Protein AF-A0A8K0VNY8-F1 (afdb_monomer)

Mean predicted aligned error: 2.12 Å

Foldseek 3Di:
DDQLLVCLLVLVLVSNVVCVVVPNDQCDADPQQDGSLLSNLLNLNLNSNVVSVVVPRDQCRATNQQDGSLLSNLLNLNQNSNVVSVVVPRDQCRAGPVRDGSLNSNVVNVNVNSNVVSVVVPDDD

Sequence (125 aa):
MTPLISASASGHLEVVKLLLKKGADLAVTDKEGWTPLNSAAGNGHLEVVKLLLERGADLAVADNDGWTPLNSAAGNGHLEVVKLLLERGADLAVADNDGWTPLNSAAGNGHLEVVKLLLERGADL

Secondary structure (DSSP, 8-state):
--HHHHHHHTT-HHHHHHHHHTT--TT---TT---HHHHHHHTT-HHHHHHHHHTT--TT---TTS--HHHHHHHTT-HHHHHHHHHTT--TT---TTS--HHHHHHHTT-HHHHHHHHHTT---

Solvent-accessible surface area (backbone atoms only — not comparable to full-atom values): 6448 Å² total; per-residue (Å²): 108,50,73,55,34,53,28,23,46,69,47,37,49,72,58,39,53,50,41,49,76,72,65,54,73,64,87,49,52,30,93,61,35,43,27,29,53,32,32,6,23,41,62,48,24,47,72,39,37,52,51,40,49,76,71,66,43,73,63,77,62,43,24,74,62,34,43,24,25,53,32,34,7,22,40,64,49,24,48,72,39,36,53,50,41,48,76,72,66,47,73,63,75,59,43,23,76,88,65,45,24,26,53,50,34,6,54,77,64,64,24,60,72,39,34,53,51,41,49,77,74,64,46,84,134

Nearest PDB structures (foldseek):
  2v5q-assembly1_D  TM=9.820E-01  e=4.553E-11  synthetic construct
  7qnl-assembly1_AAA  TM=9.836E-01  e=5.029E-11  synthetic construct
  8aiw-assembly1_A  TM=9.889E-01  e=5.837E-11  synthetic construct
  6s9t-assembly1_D-2  TM=9.890E-01  e=2.863E-10  synthetic construct
  4tum-assembly4_D  TM=9.804E-01  e=1.714E-09  Arabidopsis thaliana

Structure (mmCIF, N/CA/C/O backbone):
data_AF-A0A8K0VNY8-F1
#
_entry.id   AF-A0A8K0VNY8-F1
#
loop_
_atom_site.group_PDB
_atom_site.id
_atom_site.type_symbol
_atom_site.label_atom_id
_atom_site.label_alt_id
_atom_site.label_comp_id
_atom_site.label_asym_id
_atom_site.label_entity_id
_atom_site.label_seq_id
_atom_site.pdbx_PDB_ins_code
_atom_site.Cartn_x
_atom_site.Cartn_y
_atom_site.Cartn_z
_atom_site.occupancy
_atom_site.B_iso_or_equiv
_atom_site.auth_seq_id
_atom_site.auth_comp_id
_atom_site.auth_asym_id
_atom_site.auth_atom_id
_atom_site.pdbx_PDB_model_num
ATOM 1 N N . MET A 1 1 ? 13.118 -9.291 -8.061 1.00 84.81 1 MET A N 1
ATOM 2 C CA . MET A 1 1 ? 13.138 -7.834 -7.824 1.00 84.81 1 MET A CA 1
ATOM 3 C C . MET A 1 1 ? 13.609 -7.127 -9.086 1.00 84.81 1 MET A C 1
ATOM 5 O O . MET A 1 1 ? 14.727 -7.373 -9.526 1.00 84.81 1 MET A O 1
ATOM 9 N N . THR A 1 2 ? 12.743 -6.321 -9.702 1.00 95.62 2 THR A N 1
ATOM 10 C CA . THR A 1 2 ? 13.043 -5.542 -10.919 1.00 95.62 2 THR A CA 1
ATOM 11 C C . THR A 1 2 ? 13.478 -4.113 -10.558 1.00 95.62 2 THR A C 1
ATOM 13 O O . THR A 1 2 ? 13.213 -3.668 -9.436 1.00 95.62 2 THR A O 1
ATOM 16 N N . PRO A 1 3 ? 14.094 -3.347 -11.484 1.00 97.88 3 PRO A N 1
ATOM 17 C CA . PRO A 1 3 ? 14.403 -1.936 -11.242 1.00 97.88 3 PRO A CA 1
ATOM 18 C C . PRO A 1 3 ? 13.170 -1.098 -10.881 1.00 97.88 3 PRO A C 1
ATOM 20 O O . PRO A 1 3 ? 13.272 -0.188 -10.064 1.00 97.88 3 PRO A O 1
ATOM 23 N N . LEU A 1 4 ? 12.004 -1.419 -11.456 1.00 98.50 4 LEU A N 1
ATOM 24 C CA . LEU A 1 4 ? 10.755 -0.712 -11.169 1.00 98.50 4 LEU A CA 1
ATOM 25 C C . LEU A 1 4 ? 10.281 -0.966 -9.734 1.00 98.50 4 LEU A C 1
ATOM 27 O O . LEU A 1 4 ? 9.924 -0.010 -9.050 1.00 98.50 4 LEU A O 1
ATOM 31 N N . ILE A 1 5 ? 10.332 -2.218 -9.265 1.00 98.19 5 ILE A N 1
ATOM 32 C CA . ILE A 1 5 ? 9.997 -2.570 -7.875 1.00 98.19 5 ILE A CA 1
ATOM 33 C C . ILE A 1 5 ? 10.944 -1.850 -6.910 1.00 98.19 5 ILE A C 1
ATOM 35 O O . ILE A 1 5 ? 10.486 -1.169 -6.000 1.00 98.19 5 ILE A O 1
ATOM 39 N N . SER A 1 6 ? 12.259 -1.918 -7.151 1.00 98.31 6 SER A N 1
ATOM 40 C CA . SER A 1 6 ? 13.252 -1.276 -6.278 1.00 98.31 6 SER A CA 1
ATOM 41 C C . SER A 1 6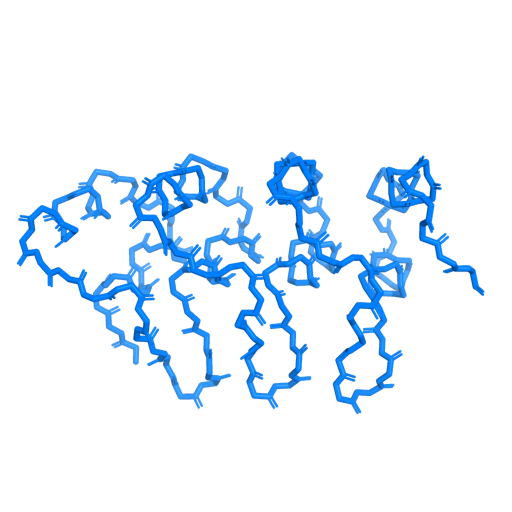 ? 13.083 0.248 -6.223 1.00 98.31 6 SER A C 1
ATOM 43 O O . SER A 1 6 ? 13.023 0.816 -5.136 1.00 98.31 6 SER A O 1
ATOM 45 N N . ALA A 1 7 ? 12.916 0.916 -7.370 1.00 98.56 7 ALA A N 1
ATOM 46 C CA . ALA A 1 7 ? 12.673 2.358 -7.406 1.00 9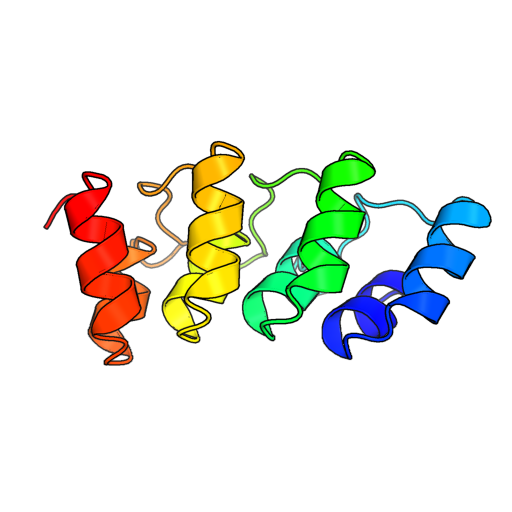8.56 7 ALA A CA 1
ATOM 47 C C . ALA A 1 7 ? 11.357 2.752 -6.713 1.00 98.56 7 ALA A C 1
ATOM 49 O O . ALA A 1 7 ? 11.290 3.813 -6.092 1.00 98.56 7 ALA A O 1
ATOM 50 N N . SER A 1 8 ? 10.332 1.898 -6.800 1.00 98.62 8 SER A N 1
ATOM 51 C CA . SER A 1 8 ? 9.035 2.129 -6.157 1.00 98.62 8 SER A CA 1
ATOM 52 C C . SER A 1 8 ? 9.114 1.962 -4.640 1.00 98.62 8 SER A C 1
ATOM 54 O O . SER A 1 8 ? 8.626 2.825 -3.916 1.00 98.62 8 SER A O 1
ATOM 56 N N . ALA A 1 9 ? 9.813 0.928 -4.158 1.00 98.38 9 ALA A N 1
ATOM 57 C CA . ALA A 1 9 ? 10.098 0.709 -2.738 1.00 98.38 9 ALA A CA 1
ATOM 58 C C . ALA A 1 9 ? 10.904 1.861 -2.110 1.00 98.38 9 ALA A C 1
ATOM 60 O O . ALA A 1 9 ? 10.714 2.195 -0.945 1.00 98.38 9 ALA A O 1
ATOM 61 N N . SER A 1 10 ? 11.799 2.488 -2.882 1.00 98.50 10 SER A N 1
ATOM 62 C CA . SER A 1 10 ? 12.623 3.622 -2.436 1.00 98.50 10 SER A CA 1
ATOM 63 C C . SER A 1 10 ? 12.000 5.001 -2.697 1.00 98.50 10 SER A C 1
ATOM 65 O O . SER A 1 10 ? 12.634 6.017 -2.410 1.00 98.50 10 SER A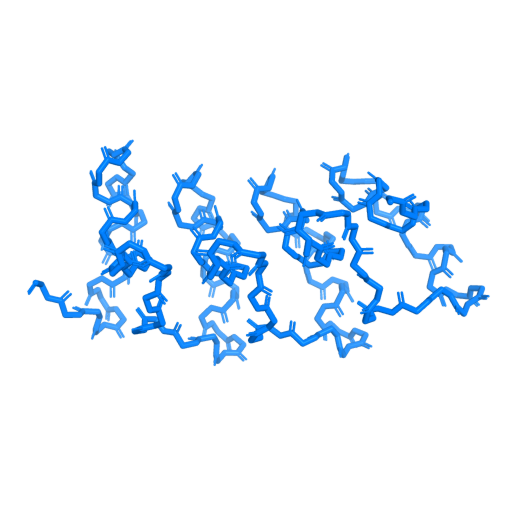 O 1
ATOM 67 N N . GLY A 1 11 ? 10.794 5.078 -3.270 1.00 98.50 11 GLY A N 1
ATOM 68 C CA . GLY A 1 11 ? 10.107 6.352 -3.509 1.00 98.50 11 GLY A CA 1
ATOM 69 C C . GLY A 1 11 ? 10.740 7.227 -4.597 1.00 98.50 11 GLY A C 1
ATOM 70 O O . GLY A 1 11 ? 10.518 8.436 -4.643 1.00 98.50 11 GLY A O 1
ATOM 71 N N . HIS A 1 12 ? 11.561 6.655 -5.481 1.00 98.75 12 HIS A N 1
ATOM 72 C CA . HIS A 1 12 ? 12.315 7.396 -6.496 1.00 98.75 12 HIS A CA 1
ATOM 73 C C . HIS A 1 12 ? 11.441 7.750 -7.707 1.00 98.75 12 HIS A C 1
ATOM 75 O O . HIS A 1 12 ? 11.601 7.199 -8.797 1.00 98.75 12 HIS A O 1
ATOM 81 N N . LEU A 1 13 ? 10.518 8.699 -7.520 1.00 98.75 13 LEU A N 1
ATOM 82 C CA . LEU A 1 13 ? 9.478 9.068 -8.486 1.00 98.75 13 LEU A CA 1
ATOM 83 C C . LEU A 1 13 ? 9.998 9.291 -9.915 1.00 98.75 13 LEU A C 1
ATOM 85 O O . LEU A 1 13 ? 9.434 8.755 -10.867 1.00 98.75 13 LEU A O 1
ATOM 89 N N . GLU A 1 14 ? 11.079 10.051 -10.085 1.00 98.69 14 GLU A N 1
ATOM 90 C CA . GLU A 1 14 ? 11.615 10.352 -11.421 1.00 98.69 14 GLU A CA 1
ATOM 91 C C . GLU A 1 14 ? 12.213 9.114 -12.109 1.00 98.69 14 GLU A C 1
ATOM 93 O O . GLU A 1 14 ? 12.093 8.956 -13.327 1.00 98.69 14 GLU A O 1
ATOM 98 N N . VAL A 1 15 ? 12.776 8.179 -11.336 1.00 98.81 15 VAL A N 1
ATOM 99 C CA . VAL A 1 15 ? 13.250 6.887 -11.853 1.00 98.81 15 VAL A CA 1
ATOM 100 C C . VAL A 1 15 ? 12.060 6.019 -12.261 1.00 98.81 15 VAL A C 1
ATOM 102 O O . VAL A 1 15 ? 12.062 5.468 -13.361 1.00 98.81 15 VAL A O 1
ATOM 105 N N . VAL A 1 16 ? 11.007 5.960 -11.439 1.00 98.75 16 VAL A N 1
ATOM 106 C CA . VAL A 1 16 ? 9.760 5.248 -11.770 1.00 98.75 16 VAL A CA 1
ATOM 107 C C . VAL A 1 16 ? 9.150 5.803 -13.063 1.00 98.75 16 VAL A C 1
ATOM 109 O O . VAL A 1 16 ? 8.856 5.037 -13.983 1.00 98.75 16 VAL A O 1
ATOM 112 N N . LYS A 1 17 ? 9.040 7.133 -13.206 1.00 98.75 17 LYS A N 1
ATOM 113 C CA . LYS A 1 17 ? 8.557 7.782 -14.440 1.00 98.75 17 LYS A CA 1
ATOM 114 C C . LYS A 1 17 ? 9.374 7.368 -15.662 1.00 98.75 17 LYS A C 1
ATOM 116 O O . LYS A 1 17 ? 8.788 7.046 -16.699 1.00 98.75 17 LYS A O 1
ATOM 121 N N . LEU A 1 18 ? 10.704 7.385 -15.553 1.00 98.69 18 LEU A N 1
ATOM 122 C CA . LEU A 1 18 ? 11.602 7.005 -16.641 1.00 98.69 18 LEU A CA 1
ATOM 123 C C . LEU A 1 18 ? 11.420 5.536 -17.039 1.00 98.69 18 LEU A C 1
ATOM 125 O O . LEU A 1 18 ? 11.295 5.247 -18.229 1.00 98.69 18 LEU A O 1
ATOM 129 N N . LEU A 1 19 ? 11.377 4.625 -16.066 1.00 98.69 19 LEU A N 1
ATOM 130 C CA . LEU A 1 19 ? 11.217 3.190 -16.306 1.00 98.69 19 LEU A CA 1
ATOM 131 C C . LEU A 1 19 ? 9.883 2.881 -16.994 1.00 98.69 19 LEU A C 1
ATOM 133 O O . LEU A 1 19 ? 9.866 2.191 -18.012 1.00 98.69 19 LEU A O 1
ATOM 137 N N . LEU A 1 20 ? 8.782 3.471 -16.523 1.00 98.25 20 LEU A N 1
ATOM 138 C CA . LEU A 1 20 ? 7.468 3.310 -17.153 1.00 98.25 20 LEU A CA 1
ATOM 139 C C . LEU A 1 20 ? 7.440 3.894 -18.571 1.00 98.25 20 LEU A C 1
ATOM 141 O O . LEU A 1 20 ? 6.898 3.278 -19.484 1.00 98.25 20 LEU A O 1
ATOM 145 N N . LYS A 1 21 ? 8.091 5.043 -18.805 1.00 98.25 21 LYS A N 1
ATOM 146 C CA . LYS A 1 21 ? 8.244 5.611 -20.158 1.00 98.25 21 LYS A CA 1
ATOM 147 C C . LYS A 1 21 ? 9.032 4.686 -21.097 1.00 98.25 21 LYS A C 1
ATOM 149 O O . LYS A 1 21 ? 8.859 4.760 -22.310 1.00 98.25 21 LYS A O 1
ATOM 154 N N . LYS A 1 22 ? 9.908 3.836 -20.555 1.00 98.31 22 LYS A N 1
ATOM 155 C CA . LYS A 1 22 ? 10.676 2.827 -21.299 1.00 98.31 22 LYS A CA 1
ATOM 156 C C . LYS A 1 22 ? 9.961 1.477 -21.418 1.00 98.31 22 LYS A C 1
ATOM 158 O O . LYS A 1 22 ? 10.559 0.547 -21.947 1.00 98.31 22 LYS A O 1
ATOM 163 N N . GLY A 1 23 ? 8.700 1.388 -20.995 1.00 97.06 23 GLY A N 1
ATOM 164 C CA . GLY A 1 23 ? 7.885 0.184 -21.140 1.00 97.06 23 GLY A CA 1
ATOM 165 C C . GLY A 1 23 ? 8.116 -0.854 -20.046 1.00 97.06 23 GLY A C 1
ATOM 166 O O . GLY A 1 23 ? 7.901 -2.035 -20.293 1.00 97.06 23 GLY A O 1
ATOM 167 N N . ALA A 1 24 ? 8.579 -0.445 -18.858 1.00 97.81 24 ALA A N 1
ATOM 168 C CA . ALA A 1 24 ? 8.596 -1.345 -17.710 1.00 97.81 24 ALA A CA 1
ATOM 169 C C . ALA A 1 24 ? 7.171 -1.830 -17.396 1.00 97.81 24 ALA A C 1
ATOM 171 O O . ALA A 1 24 ? 6.242 -1.025 -17.326 1.00 97.81 24 ALA A O 1
ATOM 172 N N . ASP A 1 25 ? 7.030 -3.138 -17.211 1.00 97.00 25 ASP A N 1
ATOM 173 C CA . ASP A 1 25 ? 5.758 -3.787 -16.915 1.00 97.00 25 ASP A CA 1
ATOM 174 C C . ASP A 1 25 ? 5.356 -3.559 -15.447 1.00 97.00 25 ASP A C 1
ATOM 176 O O . ASP A 1 25 ? 6.174 -3.703 -14.537 1.00 97.00 25 ASP A O 1
ATOM 180 N N . LEU A 1 26 ? 4.099 -3.167 -15.234 1.00 95.81 26 LEU A N 1
ATOM 181 C CA . LEU A 1 26 ? 3.503 -2.903 -13.923 1.00 95.81 26 LEU A CA 1
ATOM 182 C C . LEU A 1 26 ? 3.081 -4.186 -13.197 1.00 95.81 26 LEU A C 1
ATOM 184 O O . LEU A 1 26 ? 2.980 -4.163 -11.974 1.00 95.81 26 LEU A O 1
ATOM 188 N N . ALA A 1 27 ? 2.854 -5.280 -13.931 1.00 94.88 27 ALA A N 1
ATOM 189 C CA . ALA A 1 27 ? 2.390 -6.557 -13.391 1.00 94.88 27 ALA A CA 1
ATOM 190 C C . ALA A 1 27 ? 3.531 -7.454 -12.878 1.00 94.88 27 ALA A C 1
ATOM 192 O O . ALA A 1 27 ? 3.293 -8.572 -12.425 1.00 94.88 27 ALA A O 1
ATOM 193 N N . VAL A 1 28 ? 4.782 -6.986 -12.947 1.00 95.25 28 VAL A N 1
ATOM 194 C CA . VAL A 1 28 ? 5.930 -7.738 -12.429 1.00 95.25 28 VAL A CA 1
ATOM 195 C C . VAL A 1 28 ? 5.848 -7.883 -10.916 1.00 95.25 28 VAL A C 1
ATOM 197 O O . VAL A 1 28 ? 5.550 -6.925 -10.206 1.00 95.25 28 VAL A O 1
ATOM 200 N N . THR A 1 29 ? 6.222 -9.057 -10.426 1.00 96.94 29 THR A N 1
ATOM 201 C CA . THR A 1 29 ? 6.363 -9.339 -9.000 1.00 96.94 29 THR A CA 1
ATOM 202 C C . THR A 1 29 ? 7.806 -9.704 -8.659 1.00 96.94 29 THR A C 1
ATOM 204 O O . THR A 1 29 ? 8.601 -10.105 -9.520 1.00 96.94 29 THR A O 1
ATOM 207 N N . ASP A 1 30 ? 8.209 -9.498 -7.406 1.00 95.75 30 ASP A N 1
ATOM 208 C CA . ASP A 1 30 ? 9.437 -10.096 -6.891 1.00 95.75 30 ASP A CA 1
ATOM 209 C C . ASP A 1 30 ? 9.195 -11.507 -6.327 1.00 95.75 30 ASP A C 1
ATOM 211 O O . ASP A 1 30 ? 8.199 -12.150 -6.644 1.00 95.75 30 ASP A O 1
ATOM 215 N N . LYS A 1 31 ? 10.161 -12.040 -5.570 1.00 97.00 31 LYS A N 1
ATOM 216 C CA . LYS A 1 31 ? 10.083 -13.417 -5.060 1.00 97.00 31 LYS A CA 1
ATOM 217 C C . LYS A 1 31 ? 8.985 -13.594 -4.014 1.00 97.00 31 LYS A C 1
ATOM 219 O O . LYS A 1 31 ? 8.478 -14.702 -3.893 1.00 97.00 31 LYS A O 1
ATOM 224 N N . GLU A 1 32 ? 8.619 -12.513 -3.333 1.00 95.88 32 GLU A N 1
ATOM 225 C CA . GLU A 1 32 ? 7.578 -12.500 -2.309 1.00 95.88 32 GLU A CA 1
ATOM 226 C C . GLU A 1 32 ? 6.212 -12.136 -2.908 1.00 95.88 32 GLU A C 1
ATOM 228 O O . GLU A 1 32 ? 5.244 -11.977 -2.182 1.00 95.88 32 GLU A O 1
ATOM 233 N N . GLY A 1 33 ? 6.107 -11.990 -4.235 1.00 96.75 33 GLY A N 1
ATOM 234 C CA . GLY A 1 33 ? 4.858 -11.608 -4.894 1.00 96.75 33 GLY A CA 1
ATOM 235 C C . GLY A 1 33 ? 4.606 -10.096 -4.908 1.00 96.75 33 GLY A C 1
ATOM 236 O O . GLY A 1 33 ? 3.559 -9.653 -5.370 1.00 96.75 33 GLY A O 1
ATOM 237 N N . TRP A 1 34 ? 5.559 -9.270 -4.462 1.00 97.19 34 TRP A N 1
ATOM 238 C CA . TRP A 1 34 ? 5.343 -7.827 -4.368 1.00 97.19 34 TRP A CA 1
ATOM 239 C C . TRP A 1 34 ? 5.383 -7.154 -5.738 1.00 97.19 34 TRP A C 1
ATOM 241 O O . TRP A 1 34 ? 6.382 -7.229 -6.459 1.00 97.19 34 TRP A O 1
ATOM 251 N N . THR A 1 35 ? 4.309 -6.438 -6.070 1.00 98.19 35 THR A N 1
ATOM 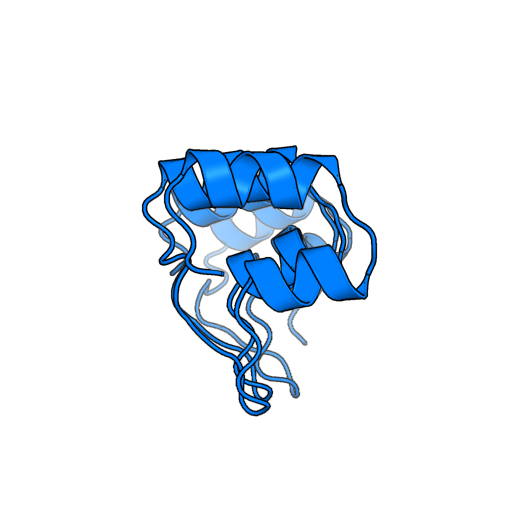252 C CA . THR A 1 35 ? 4.248 -5.529 -7.222 1.00 98.19 35 THR A CA 1
ATOM 253 C C . THR A 1 35 ? 4.928 -4.189 -6.908 1.00 98.19 35 THR A C 1
ATOM 255 O O . THR A 1 35 ? 5.115 -3.843 -5.736 1.00 98.19 35 THR A O 1
ATOM 258 N N . PRO A 1 36 ? 5.238 -3.353 -7.921 1.00 98.44 36 PRO A N 1
ATOM 259 C CA . PRO A 1 36 ? 5.655 -1.972 -7.686 1.00 98.44 36 PRO A CA 1
ATOM 260 C C . PRO A 1 36 ? 4.678 -1.190 -6.795 1.00 98.44 36 PRO A C 1
ATOM 262 O O . PRO A 1 36 ? 5.114 -0.371 -5.984 1.00 98.44 36 PRO A O 1
ATOM 265 N N . LEU A 1 37 ? 3.369 -1.450 -6.931 1.00 98.62 37 LEU A N 1
ATOM 266 C CA . LEU A 1 37 ? 2.330 -0.790 -6.145 1.00 98.62 37 LEU A CA 1
ATOM 267 C C . LEU A 1 37 ? 2.361 -1.244 -4.682 1.00 98.62 37 LEU A C 1
ATOM 269 O O . LEU A 1 37 ? 2.353 -0.376 -3.813 1.00 98.62 37 LEU A O 1
ATOM 273 N N . ASN A 1 38 ? 2.490 -2.551 -4.413 1.00 97.75 38 ASN A N 1
ATOM 274 C CA . ASN A 1 38 ? 2.656 -3.085 -3.052 1.00 97.75 38 ASN A CA 1
ATOM 275 C C . ASN A 1 38 ? 3.868 -2.438 -2.382 1.00 97.75 38 ASN A C 1
ATOM 277 O O . ASN A 1 38 ? 3.756 -1.871 -1.295 1.00 97.75 38 ASN A O 1
ATOM 281 N N . SER A 1 39 ? 5.012 -2.412 -3.077 1.00 98.12 39 SER A N 1
ATOM 282 C CA . SER A 1 39 ? 6.245 -1.835 -2.539 1.00 98.12 39 SER A CA 1
ATOM 283 C C . SER A 1 39 ? 6.119 -0.344 -2.240 1.00 98.12 39 SER A C 1
ATOM 285 O O . SER A 1 39 ? 6.566 0.101 -1.186 1.00 98.12 39 SER A O 1
ATOM 287 N N . ALA A 1 40 ? 5.514 0.443 -3.131 1.00 98.69 40 ALA A N 1
ATOM 288 C CA . ALA A 1 40 ? 5.310 1.867 -2.882 1.00 98.69 40 ALA A CA 1
ATOM 289 C C . ALA A 1 40 ? 4.306 2.117 -1.747 1.00 98.69 40 ALA A C 1
ATOM 291 O O . ALA A 1 40 ? 4.527 3.002 -0.920 1.00 98.69 40 ALA A O 1
ATOM 292 N N . ALA A 1 41 ? 3.223 1.337 -1.696 1.00 98.75 41 ALA A N 1
ATOM 293 C CA . ALA A 1 41 ? 2.160 1.493 -0.714 1.00 98.75 41 ALA A CA 1
ATOM 294 C C . ALA A 1 41 ? 2.625 1.123 0.698 1.00 98.75 41 ALA A C 1
ATOM 296 O O . ALA A 1 41 ? 2.477 1.924 1.619 1.00 98.75 41 ALA A O 1
ATOM 297 N N . GLY A 1 42 ? 3.270 -0.036 0.846 1.00 98.38 42 GLY A N 1
ATOM 298 C CA . GLY A 1 42 ? 3.825 -0.508 2.112 1.00 98.38 42 GLY A CA 1
ATOM 299 C C . GLY A 1 42 ? 4.977 0.340 2.652 1.00 98.38 42 GLY A C 1
ATOM 300 O O . GLY A 1 42 ? 5.264 0.242 3.834 1.00 98.38 42 GLY A O 1
ATOM 301 N N . ASN A 1 43 ? 5.616 1.179 1.826 1.00 98.62 43 ASN A N 1
ATOM 302 C CA . ASN A 1 43 ? 6.652 2.125 2.266 1.00 98.62 43 ASN A CA 1
ATOM 303 C C . ASN A 1 43 ? 6.164 3.588 2.331 1.00 98.62 43 ASN A C 1
ATOM 305 O O . ASN A 1 43 ? 6.955 4.491 2.603 1.00 98.62 43 ASN A O 1
ATOM 309 N N . GLY A 1 44 ? 4.882 3.851 2.058 1.00 98.62 44 GLY A N 1
ATOM 310 C CA . GLY A 1 44 ? 4.283 5.176 2.241 1.00 98.62 44 GLY A CA 1
ATOM 311 C C . GLY A 1 44 ? 4.582 6.196 1.138 1.00 98.62 44 GLY A C 1
ATOM 312 O O . GLY A 1 44 ? 4.374 7.395 1.335 1.00 98.62 44 GLY A O 1
ATOM 313 N N . HIS A 1 45 ? 5.045 5.761 -0.037 1.00 98.88 45 HIS A N 1
ATOM 314 C CA . HIS A 1 45 ? 5.465 6.651 -1.127 1.00 98.88 45 HIS A CA 1
ATOM 315 C C . HIS A 1 45 ? 4.281 7.147 -1.959 1.00 98.88 45 HIS A C 1
ATOM 317 O O . HIS A 1 45 ? 4.093 6.739 -3.107 1.00 98.88 45 HIS A O 1
ATOM 323 N N . LEU A 1 46 ? 3.491 8.059 -1.388 1.00 98.88 46 LEU A N 1
ATOM 324 C CA . LEU A 1 46 ? 2.232 8.559 -1.958 1.00 98.88 46 LEU A CA 1
ATOM 325 C C . LEU A 1 46 ? 2.326 8.959 -3.438 1.00 98.88 46 LEU A C 1
ATOM 327 O O . LEU A 1 46 ? 1.488 8.554 -4.240 1.00 98.88 46 LEU A O 1
ATOM 331 N N . GLU A 1 47 ? 3.340 9.733 -3.823 1.00 98.81 47 GLU A N 1
ATOM 332 C CA . GLU A 1 47 ? 3.468 10.213 -5.206 1.00 98.81 47 GLU A CA 1
ATOM 333 C C . GLU A 1 47 ? 3.805 9.087 -6.194 1.00 98.81 47 GLU A C 1
ATOM 335 O O . GLU A 1 47 ? 3.377 9.121 -7.348 1.00 98.81 47 GLU A O 1
ATOM 340 N N . VAL A 1 48 ? 4.518 8.051 -5.742 1.00 98.88 48 VAL A N 1
ATOM 341 C CA . VAL A 1 48 ? 4.753 6.849 -6.550 1.00 98.88 48 VAL A CA 1
ATOM 342 C C . VAL A 1 48 ? 3.466 6.035 -6.668 1.00 98.88 48 VAL A C 1
ATOM 344 O O . VAL A 1 48 ? 3.123 5.620 -7.771 1.00 98.88 48 VAL A O 1
ATOM 347 N N . VAL A 1 49 ? 2.718 5.864 -5.574 1.00 98.88 49 VAL A N 1
ATOM 348 C CA . VAL A 1 49 ? 1.414 5.179 -5.580 1.00 98.88 49 VAL A CA 1
ATOM 349 C C . VAL A 1 49 ? 0.449 5.857 -6.559 1.00 98.88 49 VAL A C 1
ATOM 351 O O . VAL A 1 49 ? -0.115 5.183 -7.420 1.00 98.88 49 VAL A O 1
ATOM 354 N N . LYS A 1 50 ? 0.316 7.192 -6.498 1.00 98.81 50 LYS A N 1
ATOM 355 C CA . LYS A 1 50 ? -0.502 7.976 -7.443 1.00 98.81 50 LYS A CA 1
ATOM 356 C C . LYS A 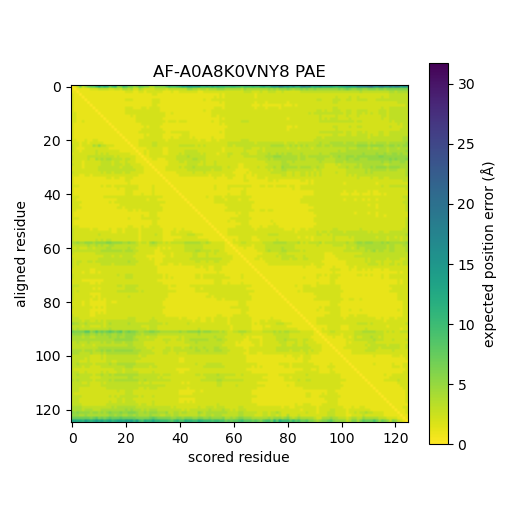1 50 ? -0.119 7.686 -8.888 1.00 98.81 50 LYS A C 1
ATOM 358 O O . LYS A 1 50 ? -0.988 7.326 -9.679 1.00 98.81 50 LYS A O 1
ATOM 363 N N . LEU A 1 51 ? 1.172 7.794 -9.204 1.00 98.75 51 LEU A N 1
ATOM 364 C CA . LEU A 1 51 ? 1.684 7.559 -10.549 1.00 98.75 51 LEU A CA 1
ATOM 365 C C . LEU A 1 51 ? 1.405 6.131 -11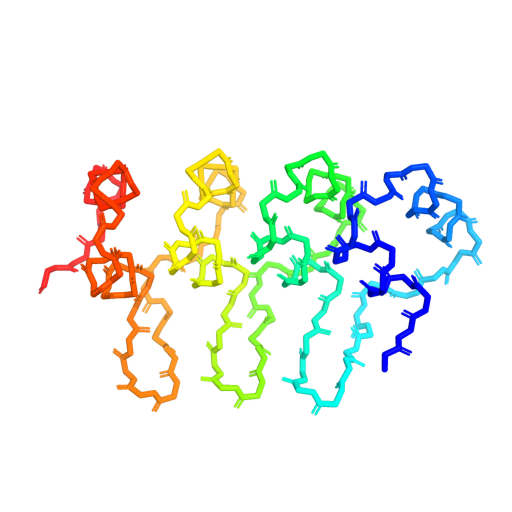.030 1.00 98.75 51 LEU A C 1
ATOM 367 O O . LEU A 1 51 ? 0.977 5.949 -12.163 1.00 98.75 51 LEU A O 1
ATOM 371 N N . LEU A 1 52 ? 1.665 5.114 -10.208 1.00 98.62 52 LEU A N 1
ATOM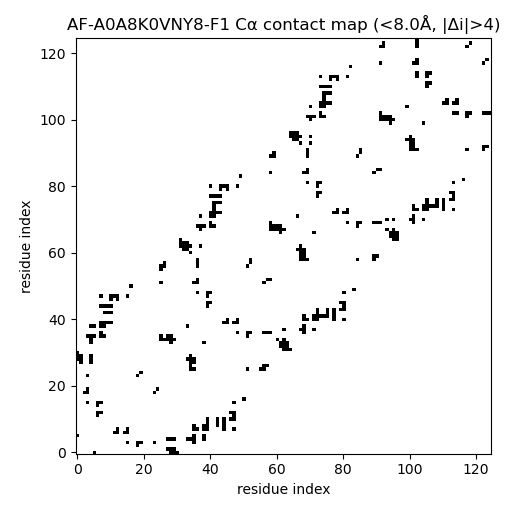 372 C CA . LEU A 1 52 ? 1.458 3.718 -10.597 1.00 98.62 52 LEU A CA 1
ATOM 373 C C . LEU A 1 52 ? -0.020 3.445 -10.902 1.00 98.62 52 LEU A C 1
ATOM 375 O O . LEU A 1 52 ? -0.333 2.860 -11.938 1.00 98.62 52 LEU A O 1
ATOM 379 N N . LEU A 1 53 ? -0.929 3.950 -10.067 1.00 98.38 53 LEU A N 1
ATOM 380 C CA . LEU A 1 53 ? -2.373 3.838 -10.281 1.00 98.38 53 LEU A CA 1
ATOM 381 C C . LEU A 1 53 ? -2.840 4.601 -11.531 1.00 98.38 53 LEU A C 1
ATOM 383 O O . LEU A 1 53 ? -3.642 4.084 -12.300 1.00 98.38 53 LEU A O 1
ATOM 387 N N . GLU A 1 54 ? -2.312 5.803 -11.786 1.00 98.19 54 GLU A N 1
ATOM 388 C CA . GLU A 1 54 ? -2.579 6.556 -13.027 1.00 98.19 54 GLU A CA 1
ATOM 389 C C . GLU A 1 54 ? -2.130 5.807 -14.287 1.00 98.19 54 GLU A C 1
ATOM 391 O O . GLU A 1 54 ? -2.660 6.033 -15.374 1.00 98.19 54 GLU A O 1
ATOM 396 N N . ARG A 1 55 ? -1.142 4.918 -14.156 1.00 98.06 55 ARG A N 1
ATOM 397 C CA . ARG A 1 55 ? -0.640 4.073 -15.244 1.00 98.06 55 ARG A CA 1
ATOM 398 C C . ARG A 1 55 ? -1.333 2.714 -15.317 1.00 98.06 55 ARG A C 1
ATOM 400 O O . ARG A 1 55 ? -0.958 1.915 -16.168 1.00 98.06 55 ARG A O 1
ATOM 407 N N . GLY A 1 56 ? -2.352 2.485 -14.489 1.00 97.12 56 GLY A N 1
ATOM 408 C CA . GLY A 1 56 ? -3.171 1.278 -14.516 1.00 97.12 56 GLY A CA 1
ATOM 409 C C . GLY A 1 56 ? -2.597 0.111 -13.718 1.00 97.12 56 GLY A C 1
ATOM 410 O O . GLY A 1 56 ? -2.888 -1.032 -14.053 1.00 97.12 56 GLY A O 1
ATOM 411 N N . ALA A 1 57 ? -1.773 0.367 -12.696 1.00 97.88 57 ALA A N 1
ATOM 412 C CA . ALA A 1 57 ? -1.394 -0.680 -11.750 1.00 97.88 57 ALA A CA 1
ATOM 413 C C . ALA A 1 57 ? -2.641 -1.238 -11.046 1.00 97.88 57 ALA A C 1
ATOM 415 O O . ALA A 1 57 ? -3.503 -0.473 -10.608 1.00 97.88 57 ALA A O 1
ATOM 416 N N . ASP A 1 58 ? -2.714 -2.562 -10.934 1.00 97.25 58 ASP A N 1
ATOM 417 C CA . ASP A 1 58 ? -3.825 -3.253 -10.288 1.00 97.25 58 ASP A CA 1
ATOM 418 C C . ASP A 1 58 ? -3.686 -3.188 -8.760 1.00 97.25 58 ASP A C 1
ATOM 420 O O . ASP A 1 58 ? -2.667 -3.583 -8.190 1.00 97.25 58 ASP A O 1
ATOM 424 N N . LEU A 1 59 ? -4.722 -2.661 -8.107 1.00 95.44 59 LEU A N 1
ATOM 425 C CA . LEU A 1 59 ? -4.794 -2.473 -6.660 1.00 95.44 59 LEU A CA 1
ATOM 426 C C . LEU A 1 59 ? -5.249 -3.725 -5.892 1.00 95.44 59 LEU A C 1
ATOM 428 O O . LEU A 1 59 ? -5.253 -3.694 -4.665 1.00 95.44 59 LEU A O 1
ATOM 432 N N . ALA A 1 60 ? -5.635 -4.797 -6.591 1.00 95.56 60 ALA A N 1
ATOM 433 C CA . ALA A 1 60 ? -6.110 -6.048 -6.000 1.00 95.56 60 ALA A CA 1
ATOM 434 C C . ALA A 1 60 ? -5.033 -7.146 -5.942 1.00 95.56 60 ALA A C 1
ATOM 436 O O . ALA A 1 60 ? -5.281 -8.214 -5.385 1.00 95.56 60 ALA A O 1
ATOM 437 N N . VAL A 1 61 ? -3.841 -6.912 -6.507 1.00 95.94 61 VAL A N 1
ATOM 438 C CA . VAL A 1 61 ? -2.777 -7.927 -6.539 1.00 95.94 61 VAL A CA 1
ATOM 439 C C . VAL A 1 61 ? -2.180 -8.111 -5.149 1.00 95.94 61 VAL A C 1
ATOM 441 O O . VAL A 1 61 ? -1.419 -7.270 -4.662 1.00 95.94 61 VAL A O 1
ATOM 444 N N . ALA A 1 62 ? -2.514 -9.242 -4.540 1.00 96.25 62 ALA A N 1
ATOM 445 C CA . ALA A 1 62 ? -1.922 -9.691 -3.297 1.00 96.25 62 ALA A CA 1
ATOM 446 C C . ALA A 1 62 ? -0.517 -10.270 -3.518 1.00 96.25 62 ALA A C 1
ATOM 448 O O . ALA A 1 62 ? -0.232 -10.863 -4.562 1.00 96.25 62 ALA A O 1
ATOM 449 N N . ASP A 1 63 ? 0.353 -10.083 -2.531 1.00 96.75 63 ASP A N 1
ATOM 450 C CA . ASP A 1 63 ? 1.631 -10.781 -2.452 1.00 96.75 63 ASP A CA 1
ATOM 451 C C . ASP A 1 63 ? 1.449 -12.257 -2.031 1.00 96.75 63 ASP A C 1
ATOM 453 O O . ASP A 1 63 ? 0.326 -12.758 -1.921 1.00 96.75 63 ASP A O 1
ATOM 457 N N . ASN A 1 64 ? 2.550 -12.981 -1.817 1.00 98.12 64 ASN A N 1
ATOM 458 C CA . ASN A 1 64 ? 2.491 -14.400 -1.459 1.00 98.12 64 ASN A CA 1
ATOM 459 C C . ASN A 1 64 ? 1.829 -14.661 -0.094 1.00 98.12 64 ASN A C 1
ATOM 461 O O . ASN A 1 64 ? 1.325 -15.766 0.119 1.00 98.12 64 ASN A O 1
ATOM 465 N N . ASP A 1 65 ? 1.804 -13.666 0.794 1.00 97.25 65 ASP A N 1
ATOM 466 C CA . ASP A 1 65 ? 1.179 -13.743 2.114 1.00 97.25 65 ASP A CA 1
ATOM 467 C C . ASP A 1 65 ? -0.291 -13.289 2.084 1.00 97.25 65 ASP A C 1
ATOM 469 O O . ASP A 1 65 ? -0.972 -13.310 3.105 1.00 97.25 65 ASP A O 1
ATOM 473 N N . GLY A 1 66 ? -0.819 -12.919 0.913 1.00 97.38 66 GLY A N 1
ATOM 474 C CA . GLY A 1 66 ? -2.191 -12.436 0.757 1.00 97.38 66 GLY A CA 1
ATOM 475 C C . GLY A 1 66 ? -2.334 -10.926 0.995 1.00 97.38 66 GLY A C 1
ATOM 476 O O . GLY A 1 66 ? -3.448 -10.398 1.026 1.00 97.38 66 GLY A O 1
ATOM 477 N N . TRP A 1 67 ? -1.230 -10.189 1.136 1.00 97.69 67 TRP A N 1
ATOM 478 C CA . TRP A 1 67 ? -1.267 -8.754 1.388 1.00 97.69 67 TRP A CA 1
ATOM 479 C C . TRP A 1 67 ? -1.486 -7.964 0.098 1.00 97.69 67 TRP A C 1
ATOM 481 O O . TRP A 1 67 ? -0.652 -7.941 -0.806 1.00 97.69 67 TRP A O 1
ATOM 491 N N . THR A 1 68 ? -2.617 -7.262 0.031 1.00 98.25 68 THR A N 1
ATOM 492 C CA . THR A 1 68 ? -2.907 -6.240 -0.985 1.00 98.25 68 THR A CA 1
ATOM 493 C C . THR A 1 68 ? -2.137 -4.941 -0.693 1.00 98.25 68 THR A C 1
ATOM 495 O O . THR A 1 68 ? -1.708 -4.727 0.447 1.00 98.25 68 THR A O 1
ATOM 498 N N . PRO A 1 69 ? -2.035 -3.990 -1.647 1.00 98.38 69 PRO A N 1
ATOM 499 C CA . PRO A 1 69 ? -1.454 -2.678 -1.364 1.00 98.38 69 PRO A CA 1
ATOM 500 C C . PRO A 1 69 ? -2.122 -1.965 -0.178 1.00 98.38 69 PRO A C 1
ATOM 502 O O . PRO A 1 69 ? -1.458 -1.231 0.558 1.00 98.38 69 PRO A O 1
ATOM 505 N N . LEU A 1 70 ? -3.434 -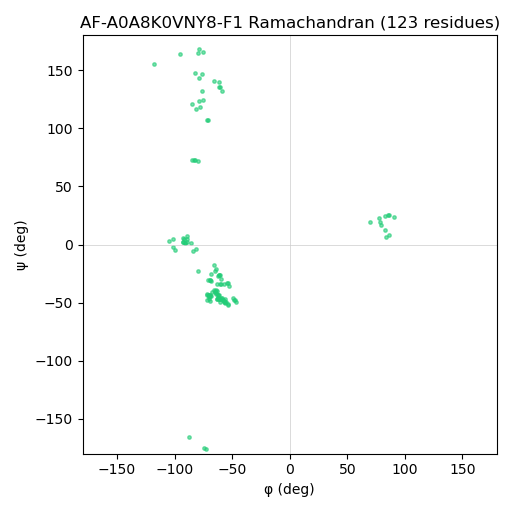2.172 0.010 1.00 98.62 70 LEU A N 1
ATOM 506 C CA . LEU A 1 70 ? -4.184 -1.605 1.129 1.00 98.62 70 LEU A CA 1
ATOM 507 C C . LEU A 1 70 ? -3.781 -2.253 2.458 1.00 98.62 70 LEU A C 1
ATOM 509 O O . LEU A 1 70 ? -3.551 -1.513 3.414 1.00 98.62 70 LEU A O 1
ATOM 513 N N . ASN A 1 71 ? -3.622 -3.583 2.505 1.00 98.12 71 ASN A N 1
ATOM 514 C CA . ASN A 1 71 ? -3.096 -4.293 3.678 1.00 98.12 71 ASN A CA 1
ATOM 515 C C . ASN A 1 71 ? -1.721 -3.741 4.071 1.00 98.12 71 ASN A C 1
ATOM 517 O O . ASN A 1 71 ? -1.533 -3.318 5.212 1.00 98.12 71 ASN A O 1
ATOM 521 N N . SER A 1 72 ? -0.792 -3.633 3.114 1.00 97.94 72 SER A N 1
ATOM 522 C CA . SER A 1 72 ? 0.563 -3.129 3.375 1.00 97.94 72 SER A CA 1
ATOM 523 C C . SER A 1 72 ? 0.566 -1.684 3.877 1.00 97.94 72 SER A C 1
ATOM 525 O O . SER A 1 72 ? 1.238 -1.369 4.858 1.00 97.94 72 SER A O 1
ATOM 527 N N . ALA A 1 73 ? -0.195 -0.788 3.240 1.00 98.75 73 ALA A N 1
ATOM 528 C CA . ALA A 1 73 ? -0.270 0.609 3.666 1.00 98.75 73 ALA A CA 1
ATOM 529 C C . ALA A 1 73 ? -0.927 0.768 5.045 1.00 98.75 73 ALA A C 1
ATOM 531 O O . ALA A 1 73 ? -0.486 1.600 5.842 1.00 98.75 73 ALA A O 1
ATOM 532 N N . ALA A 1 74 ? -1.969 -0.018 5.331 1.00 98.69 74 ALA A N 1
ATOM 533 C CA . ALA A 1 74 ? -2.691 0.040 6.594 1.00 98.69 74 ALA A CA 1
ATOM 534 C C . ALA A 1 74 ? -1.861 -0.530 7.751 1.00 98.69 74 ALA A C 1
ATOM 536 O O . ALA A 1 74 ? -1.709 0.131 8.780 1.00 98.69 74 ALA A O 1
ATOM 537 N N . GLY A 1 75 ? -1.262 -1.706 7.546 1.00 98.31 75 GLY A N 1
ATOM 538 C CA . GLY A 1 75 ? -0.389 -2.370 8.510 1.00 98.31 75 GLY A CA 1
ATOM 539 C C . GLY A 1 75 ? 0.867 -1.572 8.857 1.00 98.31 75 GLY A C 1
ATOM 540 O O . GLY A 1 75 ? 1.350 -1.713 9.972 1.00 98.31 75 GLY A O 1
ATOM 541 N N . ASN A 1 76 ? 1.347 -0.699 7.964 1.00 98.50 76 ASN A N 1
ATOM 542 C CA . ASN A 1 76 ? 2.497 0.184 8.213 1.00 98.50 76 ASN A CA 1
ATOM 543 C C . ASN A 1 76 ? 2.110 1.638 8.558 1.00 98.50 76 ASN A C 1
ATOM 545 O O . ASN A 1 76 ? 2.977 2.503 8.700 1.00 98.50 76 ASN A O 1
ATOM 549 N N . GLY A 1 77 ? 0.814 1.940 8.690 1.00 98.69 77 GLY A N 1
ATOM 550 C CA . GLY A 1 77 ? 0.345 3.228 9.211 1.00 98.69 77 GLY A CA 1
ATOM 551 C C . GLY A 1 77 ? 0.380 4.393 8.217 1.00 98.69 77 GLY A C 1
ATOM 552 O O . GLY A 1 77 ? 0.352 5.558 8.621 1.00 98.69 77 GLY A O 1
ATOM 553 N N . HIS A 1 78 ? 0.433 4.123 6.913 1.00 98.88 78 HIS A N 1
ATOM 554 C CA . HIS A 1 78 ? 0.558 5.143 5.871 1.00 98.88 78 HIS A CA 1
ATOM 555 C C . HIS A 1 78 ? -0.795 5.762 5.496 1.00 98.88 78 HIS A C 1
ATOM 557 O O . HIS A 1 78 ? -1.326 5.533 4.409 1.00 98.88 78 HIS A O 1
ATOM 563 N N . LEU A 1 79 ? -1.343 6.591 6.393 1.00 98.81 79 LEU A N 1
ATOM 564 C CA . LEU A 1 79 ? -2.691 7.170 6.295 1.00 98.81 79 LEU A CA 1
ATOM 565 C C . LEU A 1 79 ? -3.036 7.761 4.919 1.00 98.81 79 LEU A C 1
ATOM 567 O O . LEU A 1 79 ? -4.091 7.459 4.369 1.00 98.81 79 LEU A O 1
ATOM 571 N N . GLU A 1 80 ? -2.166 8.593 4.348 1.00 98.81 80 GLU A N 1
ATOM 572 C CA . GLU A 1 80 ? -2.454 9.253 3.065 1.00 98.81 80 GLU A CA 1
ATOM 573 C C . GLU A 1 80 ? -2.462 8.271 1.884 1.00 98.81 80 GLU A C 1
ATOM 575 O O . GLU A 1 80 ? -3.224 8.447 0.935 1.00 98.81 80 GLU A O 1
ATOM 580 N N . VAL A 1 81 ? -1.670 7.197 1.959 1.00 98.88 81 VAL A N 1
ATOM 581 C CA . VAL A 1 81 ? -1.719 6.106 0.978 1.00 98.88 81 VAL A CA 1
ATOM 582 C C . VAL A 1 81 ? -3.013 5.309 1.138 1.00 98.88 81 VAL A C 1
ATOM 584 O O . VAL A 1 81 ? -3.672 5.032 0.140 1.00 98.88 81 VAL A O 1
ATOM 587 N N . VAL A 1 82 ? -3.419 4.999 2.374 1.00 98.81 82 VAL A N 1
ATOM 588 C CA . VAL A 1 82 ? -4.688 4.308 2.661 1.00 98.81 82 VAL A CA 1
ATOM 589 C C . VAL A 1 82 ? -5.876 5.105 2.116 1.00 98.81 82 VAL A C 1
ATOM 591 O O . VAL A 1 82 ? -6.706 4.546 1.401 1.00 98.81 82 VAL A O 1
ATOM 594 N N . LYS A 1 83 ? -5.937 6.421 2.377 1.00 98.81 83 LYS A N 1
ATOM 595 C CA . LYS A 1 83 ? -6.984 7.305 1.831 1.00 98.81 83 LYS A CA 1
ATOM 596 C C . LYS A 1 83 ? -7.069 7.196 0.315 1.00 98.81 83 LYS A C 1
ATOM 598 O O . LYS A 1 83 ? -8.154 6.945 -0.207 1.00 98.81 83 LYS A O 1
ATOM 603 N N . LEU A 1 84 ? -5.928 7.339 -0.359 1.00 98.75 84 LEU A N 1
ATOM 604 C CA . LEU A 1 84 ? -5.848 7.278 -1.812 1.00 98.75 84 LEU A CA 1
ATOM 605 C C . LEU A 1 84 ? -6.293 5.915 -2.354 1.00 98.75 84 LEU A C 1
ATOM 607 O O . LEU A 1 84 ? -7.066 5.869 -3.302 1.00 98.75 84 LEU A O 1
ATOM 611 N N . LEU A 1 85 ? -5.826 4.807 -1.779 1.00 98.62 85 LEU A N 1
ATOM 612 C CA . LEU A 1 85 ? -6.198 3.468 -2.244 1.00 98.62 85 LEU A CA 1
ATOM 613 C C . LEU A 1 85 ? -7.708 3.230 -2.114 1.00 98.62 85 LEU A C 1
ATOM 615 O O . LEU A 1 85 ? -8.335 2.759 -3.062 1.00 98.62 85 LEU A O 1
ATOM 619 N N . LEU A 1 86 ? -8.311 3.638 -0.995 1.00 98.31 86 LEU A N 1
ATOM 620 C CA . LEU A 1 86 ? -9.759 3.552 -0.791 1.00 98.31 86 LEU A CA 1
ATOM 621 C C . LEU A 1 86 ? -10.536 4.454 -1.763 1.00 98.31 86 LEU A C 1
ATOM 623 O O . LEU A 1 86 ? -11.558 4.040 -2.299 1.00 98.31 86 LEU A O 1
ATOM 627 N N . GLU A 1 87 ? -10.050 5.666 -2.046 1.00 98.19 87 GLU A N 1
ATOM 628 C CA . GLU A 1 87 ? -10.638 6.552 -3.069 1.00 98.19 87 GLU A CA 1
ATOM 629 C C . GLU A 1 87 ? -10.590 5.949 -4.478 1.00 98.19 87 GLU A C 1
ATOM 631 O O . GLU A 1 87 ? -11.432 6.264 -5.319 1.00 98.19 87 GLU A O 1
ATOM 636 N N . ARG A 1 88 ? -9.614 5.076 -4.745 1.00 98.00 88 ARG A N 1
ATOM 637 C CA . ARG A 1 88 ? -9.485 4.339 -6.008 1.00 98.00 88 ARG A CA 1
ATOM 638 C C . ARG A 1 88 ? -10.231 3.005 -6.006 1.00 98.00 88 ARG A C 1
ATOM 640 O O . ARG A 1 88 ? -10.162 2.295 -7.002 1.00 98.00 88 ARG A O 1
ATOM 647 N N . GLY A 1 89 ? -10.979 2.704 -4.944 1.00 97.06 89 GLY A N 1
ATOM 648 C CA . GLY A 1 89 ? -11.840 1.527 -4.860 1.00 97.06 89 GLY A CA 1
ATOM 649 C C . GLY A 1 89 ? -11.138 0.259 -4.383 1.00 97.06 89 GLY A C 1
ATOM 650 O O . GLY A 1 89 ? -11.589 -0.829 -4.726 1.00 97.06 89 GLY A O 1
ATOM 651 N N . ALA A 1 90 ? -10.045 0.374 -3.621 1.00 97.75 90 ALA A N 1
ATOM 652 C CA . ALA A 1 90 ? -9.467 -0.786 -2.951 1.00 97.75 90 ALA A CA 1
ATOM 653 C C . ALA A 1 90 ? -10.466 -1.410 -1.964 1.00 97.75 90 ALA A C 1
ATOM 655 O O . ALA A 1 90 ? -11.123 -0.697 -1.203 1.00 97.75 90 ALA A O 1
ATOM 656 N N . ASP A 1 91 ? -10.560 -2.739 -1.985 1.00 97.12 91 ASP A N 1
ATOM 657 C CA . ASP A 1 91 ? -11.449 -3.498 -1.112 1.00 97.12 91 ASP A CA 1
ATOM 658 C C . ASP A 1 91 ? -10.848 -3.611 0.297 1.00 97.12 91 ASP A C 1
ATOM 660 O O . ASP A 1 91 ? -9.764 -4.162 0.495 1.00 97.12 91 ASP A O 1
ATOM 664 N N . LEU A 1 92 ? -11.566 -3.060 1.275 1.00 95.69 92 LEU A N 1
ATOM 665 C CA . LEU A 1 92 ? -11.170 -3.014 2.680 1.00 95.69 92 LEU A CA 1
ATOM 666 C C . LEU A 1 92 ? -11.455 -4.310 3.453 1.00 95.69 92 LEU A C 1
ATOM 668 O O . LEU A 1 92 ? -11.102 -4.383 4.627 1.00 95.69 92 LEU A O 1
ATOM 672 N N . ALA A 1 93 ? -12.089 -5.305 2.825 1.00 95.94 93 ALA A N 1
ATOM 673 C CA . ALA A 1 93 ? -12.435 -6.587 3.438 1.00 95.94 93 ALA A CA 1
ATOM 674 C C . ALA A 1 93 ? -11.478 -7.729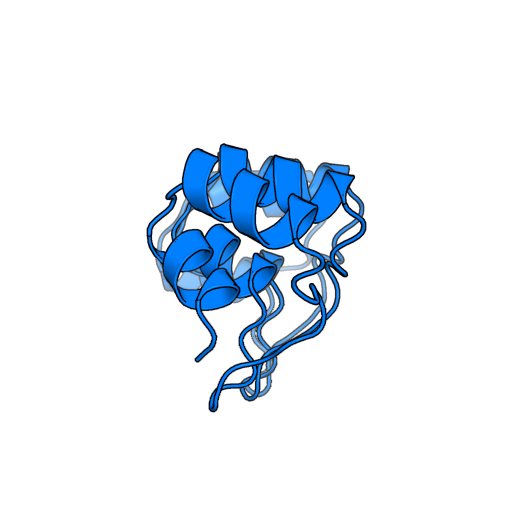 3.049 1.00 95.94 93 ALA A C 1
ATOM 676 O O . ALA A 1 93 ? -11.646 -8.853 3.522 1.00 95.94 93 ALA A O 1
ATOM 677 N N . VAL A 1 94 ? -10.480 -7.470 2.194 1.00 96.38 94 VAL A N 1
ATOM 678 C CA . VAL A 1 94 ? -9.547 -8.510 1.738 1.00 96.38 94 VAL A CA 1
ATOM 679 C C . VAL A 1 94 ? -8.620 -8.924 2.874 1.00 96.38 94 VAL A C 1
ATOM 681 O O . VAL A 1 94 ? -7.700 -8.192 3.242 1.00 96.38 94 VAL A O 1
ATOM 684 N N . ALA A 1 95 ? -8.867 -10.119 3.400 1.00 96.62 95 ALA A N 1
ATOM 685 C CA . ALA A 1 95 ? -8.017 -10.750 4.390 1.00 96.62 95 ALA A CA 1
ATOM 686 C C . ALA A 1 95 ? -6.773 -11.379 3.746 1.00 96.62 95 ALA A C 1
ATOM 688 O O . ALA A 1 95 ? -6.846 -11.924 2.642 1.00 96.62 95 ALA A O 1
ATOM 689 N N . ASP A 1 96 ? -5.651 -11.303 4.453 1.00 96.88 96 ASP A N 1
ATOM 690 C CA . ASP A 1 96 ? -4.432 -12.032 4.118 1.00 96.88 96 ASP A CA 1
ATOM 691 C C . ASP A 1 96 ? -4.557 -13.541 4.428 1.00 96.88 96 ASP A C 1
ATOM 693 O O . ASP A 1 96 ? -5.616 -14.036 4.833 1.00 96.88 96 ASP A O 1
ATOM 697 N N . ASN A 1 97 ? -3.472 -14.295 4.239 1.00 97.94 97 ASN A N 1
ATOM 698 C CA . ASN A 1 97 ? -3.463 -15.743 4.465 1.00 97.94 97 ASN A CA 1
ATOM 699 C C . ASN A 1 97 ? -3.703 -16.147 5.933 1.00 97.94 97 ASN A C 1
ATOM 701 O O . ASN A 1 97 ? -4.131 -17.276 6.182 1.00 97.94 97 ASN A O 1
ATOM 705 N N . ASP A 1 98 ? -3.467 -15.243 6.887 1.00 96.56 98 ASP A N 1
ATOM 706 C CA . ASP A 1 98 ? -3.721 -15.442 8.317 1.00 96.56 98 ASP A CA 1
ATOM 707 C C . ASP A 1 98 ? -5.119 -14.947 8.736 1.00 96.56 98 ASP A C 1
ATOM 709 O O . ASP A 1 98 ? -5.498 -15.022 9.910 1.00 96.56 98 ASP A O 1
ATOM 713 N N . GLY A 1 99 ? -5.919 -14.466 7.781 1.00 96.88 99 GLY A N 1
ATOM 714 C CA . GLY A 1 99 ? -7.261 -13.947 8.016 1.00 96.88 99 GLY A CA 1
ATOM 715 C C . GLY A 1 99 ? -7.287 -12.489 8.483 1.00 96.88 99 GLY A C 1
ATOM 716 O O . GLY A 1 99 ? -8.333 -12.025 8.939 1.00 96.88 99 GLY A O 1
ATOM 717 N N . TRP A 1 100 ? -6.174 -11.758 8.394 1.00 97.06 100 TRP A N 1
ATOM 718 C CA . TRP A 1 100 ? -6.095 -10.360 8.805 1.00 97.06 100 TRP A CA 1
ATOM 719 C C . TRP A 1 100 ? -6.550 -9.429 7.685 1.00 97.06 100 TRP A C 1
ATOM 721 O O . TRP A 1 100 ? -5.976 -9.389 6.600 1.00 97.06 100 TRP A O 1
ATOM 731 N N . THR A 1 101 ? -7.577 -8.635 7.973 1.00 98.25 101 THR A N 1
ATOM 732 C CA . THR A 1 101 ? -8.019 -7.522 7.122 1.00 98.25 101 THR A CA 1
ATOM 733 C C . THR A 1 101 ? -7.110 -6.295 7.309 1.00 98.25 101 THR A C 1
ATOM 735 O O . THR A 1 101 ? -6.383 -6.215 8.311 1.00 98.25 101 THR A O 1
ATOM 738 N N . PRO A 1 102 ? -7.205 -5.258 6.447 1.00 98.25 102 PRO A N 1
ATOM 739 C CA . PRO A 1 102 ? -6.486 -4.002 6.656 1.00 98.25 102 PRO A CA 1
ATOM 740 C C . PRO A 1 102 ? -6.745 -3.389 8.039 1.00 98.25 102 PRO A C 1
ATOM 742 O O . PRO A 1 102 ? -5.850 -2.772 8.622 1.00 98.25 102 PRO A O 1
ATOM 745 N N . LEU A 1 103 ? -7.960 -3.568 8.581 1.00 98.62 103 LEU A N 1
ATOM 746 C CA . LEU A 1 103 ? -8.314 -3.095 9.917 1.00 98.62 103 LEU A CA 1
ATOM 747 C C . LEU A 1 103 ? -7.575 -3.881 11.003 1.00 98.62 103 LEU A C 1
ATOM 749 O O . LEU A 1 103 ? -7.032 -3.257 11.916 1.00 98.62 103 LEU A O 1
ATOM 753 N N . ASN A 1 104 ? -7.510 -5.214 10.896 1.00 98.19 104 ASN A N 1
ATOM 754 C CA . ASN A 1 104 ? -6.768 -6.046 11.848 1.00 98.19 104 ASN A CA 1
ATOM 755 C C . ASN A 1 104 ? -5.289 -5.648 11.876 1.00 98.19 104 ASN A C 1
ATOM 757 O O . ASN A 1 104 ? -4.748 -5.412 12.956 1.00 98.19 104 ASN A O 1
ATOM 761 N N . SER A 1 105 ? -4.667 -5.473 10.707 1.00 97.56 105 SER A N 1
ATOM 762 C CA . SER A 1 105 ? -3.260 -5.067 10.590 1.00 97.56 105 SER A CA 1
ATOM 763 C C . SER A 1 105 ? -3.001 -3.682 11.180 1.00 97.56 105 SER A C 1
ATOM 765 O O . SER A 1 105 ? -2.085 -3.511 11.986 1.00 97.56 105 SER A O 1
ATOM 767 N N . ALA A 1 106 ? -3.833 -2.688 10.852 1.00 98.56 106 ALA A N 1
ATOM 768 C CA . ALA A 1 106 ? -3.702 -1.344 11.414 1.00 98.56 106 ALA A CA 1
ATOM 769 C C . ALA A 1 106 ? -3.903 -1.324 12.940 1.00 98.56 106 ALA A C 1
ATOM 771 O O . ALA A 1 106 ? -3.182 -0.619 13.650 1.00 98.56 106 ALA A O 1
ATOM 772 N N . ALA A 1 107 ? -4.863 -2.097 13.455 1.00 98.50 107 ALA A N 1
ATOM 773 C CA . ALA A 1 107 ? -5.141 -2.192 14.884 1.00 98.50 107 ALA A CA 1
ATOM 774 C C . ALA A 1 107 ? -4.020 -2.918 15.641 1.00 98.50 107 ALA A C 1
ATOM 776 O O . ALA A 1 107 ? -3.543 -2.404 16.653 1.00 98.50 107 ALA A O 1
ATOM 777 N N . GLY A 1 108 ? -3.560 -4.064 15.129 1.00 98.00 108 GLY A N 1
ATOM 778 C CA . GLY A 1 108 ? -2.484 -4.862 15.721 1.00 98.00 108 GLY A CA 1
ATOM 779 C C . GLY A 1 108 ? -1.163 -4.097 15.830 1.00 98.00 108 GLY A C 1
ATOM 780 O O . GLY A 1 108 ? -0.456 -4.237 16.826 1.00 98.00 108 GLY A O 1
ATOM 781 N N . ASN A 1 109 ? -0.885 -3.214 14.865 1.00 98.00 109 ASN A N 1
ATOM 782 C CA . ASN A 1 109 ? 0.314 -2.371 14.848 1.00 98.00 109 ASN A CA 1
ATOM 783 C C . ASN A 1 109 ? 0.113 -0.980 15.489 1.00 98.00 109 ASN A C 1
ATOM 785 O O . ASN A 1 109 ? 1.043 -0.174 15.532 1.00 98.00 109 ASN A O 1
ATOM 789 N N . GLY A 1 110 ? -1.074 -0.680 16.033 1.00 98.38 110 GLY A N 1
ATOM 790 C CA . GLY A 1 110 ? -1.331 0.544 16.804 1.00 98.38 110 GLY A CA 1
ATOM 791 C C . GLY A 1 110 ? -1.520 1.823 15.975 1.00 98.38 110 GLY A C 1
ATOM 792 O O . GLY A 1 110 ? -1.336 2.931 16.485 1.00 98.38 110 GLY A O 1
ATOM 793 N N . HIS A 1 111 ? -1.904 1.712 14.704 1.00 98.75 111 HIS A N 1
ATOM 794 C CA . HIS A 1 111 ? -2.080 2.845 13.791 1.00 98.75 111 HIS A CA 1
ATOM 795 C C . HIS A 1 111 ? -3.465 3.495 13.924 1.00 98.75 111 HIS A C 1
ATOM 797 O O . HIS A 1 111 ? -4.317 3.383 13.042 1.00 98.75 111 HIS A O 1
ATOM 803 N N . LEU A 1 112 ? -3.679 4.220 15.029 1.00 98.69 112 LEU A N 1
ATOM 804 C CA . LEU A 1 112 ? -4.978 4.794 15.416 1.00 98.69 112 LEU A CA 1
ATOM 805 C C . LEU A 1 112 ? -5.689 5.577 14.298 1.00 98.69 112 LEU A C 1
ATOM 807 O O . LEU A 1 112 ? -6.884 5.393 14.089 1.00 98.69 112 LEU A O 1
ATOM 811 N N . GLU A 1 113 ? -4.985 6.453 13.581 1.00 98.75 113 GLU A N 1
ATOM 812 C CA . GLU A 1 113 ? -5.619 7.280 12.542 1.00 98.75 113 GLU A CA 1
ATOM 813 C C . GLU A 1 113 ? -6.026 6.464 11.307 1.00 98.75 113 GLU A C 1
ATOM 815 O O . GLU A 1 113 ? -7.030 6.771 10.669 1.00 98.75 113 GLU A O 1
ATOM 820 N N . VAL A 1 114 ? -5.297 5.387 10.999 1.00 98.88 114 VAL A N 1
ATOM 821 C CA . VAL A 1 114 ? -5.689 4.441 9.945 1.00 98.88 114 VAL A CA 1
ATOM 822 C C . VAL A 1 114 ? -6.912 3.639 10.383 1.00 98.88 114 VAL A C 1
ATOM 824 O O . VAL A 1 114 ? -7.848 3.502 9.604 1.00 98.88 114 VAL A O 1
ATOM 827 N N . VAL A 1 115 ? -6.944 3.170 11.635 1.00 98.81 115 VAL A N 1
ATOM 828 C CA . VAL A 1 115 ? -8.102 2.462 12.208 1.00 98.81 115 VAL A CA 1
ATOM 829 C C . VAL A 1 115 ? -9.362 3.324 12.134 1.00 98.81 115 VAL A C 1
ATOM 831 O O . VAL A 1 115 ? -10.384 2.864 11.632 1.00 98.81 115 VAL A O 1
ATOM 834 N N . LYS A 1 116 ? -9.286 4.588 12.576 1.00 98.69 116 LYS A N 1
ATOM 835 C CA . LYS A 1 116 ? -10.412 5.533 12.484 1.00 98.69 116 LYS A CA 1
ATOM 836 C C . LYS A 1 116 ? -10.905 5.671 11.049 1.00 98.69 116 LYS A C 1
ATOM 838 O O . LYS A 1 116 ? -12.095 5.512 10.807 1.00 98.69 116 LYS A O 1
ATOM 843 N N . LEU A 1 117 ? -9.990 5.899 10.106 1.00 98.69 117 LEU A N 1
ATOM 844 C CA . LEU A 1 117 ? -10.338 6.026 8.695 1.00 98.69 117 LEU A CA 1
ATOM 845 C C . LEU A 1 117 ? -11.013 4.759 8.154 1.00 98.69 117 LEU A C 1
ATOM 847 O O . LEU A 1 117 ? -12.014 4.861 7.456 1.00 98.69 117 LEU A O 1
ATOM 851 N N . LEU A 1 118 ? -10.484 3.569 8.443 1.00 98.50 118 LEU A N 1
ATOM 852 C CA . LEU A 1 118 ? -11.061 2.315 7.952 1.00 98.50 118 LEU A CA 1
ATOM 853 C C . LEU A 1 118 ? -12.473 2.085 8.512 1.00 98.50 118 LEU A C 1
ATOM 855 O O . LEU A 1 118 ? -13.373 1.742 7.748 1.00 98.50 118 LEU A O 1
ATOM 859 N N . LEU A 1 119 ? -12.698 2.363 9.800 1.00 98.44 119 LEU A N 1
ATOM 860 C CA . LEU A 1 119 ? -14.028 2.296 10.418 1.00 98.44 119 LEU A CA 1
ATOM 861 C C . LEU A 1 119 ? -14.998 3.325 9.818 1.00 98.44 119 LEU A C 1
ATOM 863 O O . LEU A 1 119 ? -16.138 2.991 9.507 1.00 98.44 119 LEU A O 1
ATOM 867 N N . GLU A 1 120 ? -14.547 4.561 9.582 1.00 98.19 120 GLU A N 1
ATOM 868 C CA . GLU A 1 120 ? -15.336 5.595 8.891 1.00 98.19 120 GLU A CA 1
ATOM 869 C C . GLU A 1 120 ? -15.735 5.176 7.470 1.00 98.19 120 GLU A C 1
ATOM 871 O O . GLU A 1 120 ? -16.771 5.600 6.958 1.00 98.19 120 GLU A O 1
ATOM 876 N N . ARG A 1 121 ? -14.914 4.342 6.825 1.00 97.38 121 ARG A N 1
ATOM 877 C CA . ARG A 1 121 ? -15.152 3.798 5.483 1.00 97.38 121 ARG A CA 1
ATOM 878 C C . ARG A 1 121 ? -15.935 2.482 5.499 1.00 97.38 121 ARG A C 1
ATOM 880 O O . ARG A 1 121 ? -16.213 1.954 4.427 1.00 97.38 121 ARG A O 1
ATOM 887 N N . GLY A 1 122 ? -16.346 2.006 6.676 1.00 96.50 122 GLY A N 1
ATOM 888 C CA . GLY A 1 122 ? -17.224 0.849 6.838 1.00 96.50 122 GLY A CA 1
ATOM 889 C C . GLY A 1 122 ? -16.509 -0.494 6.966 1.00 96.50 122 GLY A C 1
ATOM 890 O O . GLY A 1 122 ? -17.121 -1.512 6.657 1.00 96.50 122 GLY A O 1
ATOM 891 N N . ALA A 1 123 ? -15.242 -0.517 7.390 1.00 96.44 123 ALA A N 1
ATOM 892 C CA . ALA A 1 123 ? -14.587 -1.766 7.772 1.00 96.44 123 ALA A CA 1
ATOM 893 C C . ALA A 1 123 ? -15.301 -2.428 8.963 1.00 96.44 123 ALA A C 1
ATOM 895 O O . ALA A 1 123 ? -15.734 -1.736 9.888 1.00 96.44 123 ALA A O 1
ATOM 896 N N . ASP A 1 124 ? -15.420 -3.755 8.915 1.00 93.44 124 ASP A N 1
ATOM 897 C CA . ASP A 1 124 ? -16.076 -4.558 9.953 1.00 93.44 124 ASP A CA 1
ATOM 898 C C . ASP A 1 124 ? -15.128 -4.841 11.127 1.00 93.44 124 ASP A C 1
ATOM 900 O O . ASP A 1 124 ? -13.917 -4.939 10.923 1.00 93.44 124 ASP A O 1
ATOM 904 N N . LEU A 1 125 ? -15.683 -4.944 12.339 1.00 87.62 125 LEU A N 1
ATOM 905 C CA . LEU A 1 125 ? -14.958 -5.117 13.608 1.00 87.62 125 LEU A CA 1
ATOM 906 C C . LEU A 1 125 ? -14.739 -6.585 13.988 1.00 87.62 125 LEU A C 1
ATOM 908 O O . LEU A 1 125 ? -15.689 -7.387 13.864 1.00 87.62 125 LEU A O 1
#

Radius of gyration: 13.6 Å; Cα contacts (8 Å, |Δi|>4): 235; chains: 1; bounding box: 32×26×38 Å

pLDDT: mean 97.69, std 1.82, range [84.81, 98.88]